Protein AF-A0A9P6XZH8-F1 (afdb_monomer_lite)

Organism: NCBI:txid936053

pLDDT: mean 92.56, std 5.45, range [66.94, 98.5]

Radius of gyration: 13.9 Å; chains: 1; bounding box: 36×26×36 Å

Foldseek 3Di:
DDVLLDPVLVVCVVVVVLVSNVVSVVVLVVVVVVVVVDVVVVVVVVVVCVVCVQLLSLLCPDPPLSVVVSVLVVQLVVCVVVVNPVSNVVSVVVNVVVSVVSCVVCVVPRD

Structure (mmCIF, N/CA/C/O backbone):
data_AF-A0A9P6XZH8-F1
#
_entry.id   AF-A0A9P6XZH8-F1
#
loop_
_atom_site.group_PDB
_atom_site.id
_atom_site.type_symbol
_atom_site.label_atom_id
_atom_site.label_alt_id
_atom_site.label_comp_id
_atom_site.label_asym_id
_atom_site.label_entity_id
_atom_site.label_seq_id
_atom_site.pdbx_PDB_ins_code
_atom_site.Cartn_x
_atom_site.Cartn_y
_atom_site.Cartn_z
_atom_site.occupancy
_atom_site.B_iso_or_equiv
_atom_site.auth_seq_id
_atom_site.auth_comp_id
_atom_site.auth_asym_id
_atom_site.auth_atom_id
_atom_site.pdbx_PDB_model_num
ATOM 1 N N . MET A 1 1 ? -8.639 9.338 0.402 1.00 79.81 1 MET A N 1
ATOM 2 C CA . MET A 1 1 ? -7.987 8.136 -0.175 1.00 79.81 1 MET A CA 1
ATOM 3 C C . MET A 1 1 ? -8.382 7.830 -1.621 1.00 79.81 1 MET A C 1
ATOM 5 O O . MET A 1 1 ? -7.485 7.540 -2.392 1.00 79.81 1 MET A O 1
ATOM 9 N N . GLN A 1 2 ? -9.658 7.900 -2.035 1.00 83.75 2 GLN A N 1
ATOM 10 C CA . GLN A 1 2 ? -10.054 7.566 -3.424 1.00 83.75 2 GLN A CA 1
ATOM 11 C C . GLN A 1 2 ? -9.331 8.387 -4.502 1.00 83.75 2 GLN A C 1
ATOM 13 O O . GLN A 1 2 ? -8.843 7.812 -5.466 1.00 83.75 2 GLN A O 1
ATOM 18 N N . ALA A 1 3 ? -9.171 9.700 -4.303 1.00 85.50 3 ALA A N 1
ATOM 19 C CA . ALA A 1 3 ? -8.414 10.546 -5.230 1.00 85.50 3 ALA A CA 1
ATOM 20 C C . ALA A 1 3 ? -6.933 10.129 -5.363 1.00 85.50 3 ALA A C 1
ATOM 22 O O . ALA A 1 3 ? -6.370 10.222 -6.449 1.00 85.50 3 ALA A O 1
ATOM 23 N N . LEU A 1 4 ? -6.326 9.620 -4.281 1.00 88.06 4 LEU A N 1
ATOM 24 C CA . LEU A 1 4 ? -4.926 9.179 -4.253 1.00 88.06 4 LEU A CA 1
ATOM 25 C C . LEU A 1 4 ? -4.705 7.957 -5.154 1.00 88.06 4 LEU A C 1
ATOM 27 O O . LEU A 1 4 ? -3.724 7.900 -5.881 1.00 88.06 4 LEU A O 1
ATOM 31 N N . LEU A 1 5 ? -5.640 7.002 -5.141 1.00 92.19 5 LEU A N 1
ATOM 32 C CA . LEU A 1 5 ? -5.589 5.794 -5.974 1.00 92.19 5 LEU A CA 1
ATOM 33 C C . LEU A 1 5 ? -6.394 5.935 -7.281 1.00 92.19 5 LEU A C 1
ATOM 35 O O . LEU A 1 5 ? -6.707 4.935 -7.931 1.00 92.19 5 LEU A O 1
ATOM 39 N N . GLY A 1 6 ? -6.746 7.166 -7.656 1.00 88.88 6 GLY A N 1
ATOM 40 C CA . GLY A 1 6 ? -7.528 7.495 -8.845 1.00 88.88 6 GLY A CA 1
ATOM 41 C C . GLY A 1 6 ? -6.685 7.566 -10.120 1.00 88.88 6 GLY A C 1
ATOM 42 O O . GLY A 1 6 ? -5.707 6.837 -10.287 1.00 88.88 6 GLY A O 1
ATOM 43 N N . GLU A 1 7 ? -7.072 8.454 -11.032 1.00 91.50 7 GLU A N 1
ATOM 44 C CA . GLU A 1 7 ? -6.382 8.688 -12.307 1.00 91.50 7 GLU A CA 1
ATOM 45 C C . GLU A 1 7 ? -4.896 9.080 -12.160 1.00 91.50 7 GLU A C 1
ATOM 47 O O . GLU A 1 7 ? -4.081 8.512 -12.891 1.00 91.50 7 GLU A O 1
ATOM 52 N N . PRO A 1 8 ? -4.474 9.933 -11.196 1.00 91.25 8 PRO A N 1
ATOM 53 C CA . PRO A 1 8 ? -3.059 10.287 -11.044 1.00 91.25 8 PRO A CA 1
ATOM 54 C C . PRO A 1 8 ? -2.145 9.079 -10.806 1.00 91.25 8 PRO A C 1
ATOM 56 O O . PRO A 1 8 ? -1.012 9.051 -11.286 1.00 91.25 8 PRO A O 1
ATOM 59 N N . PHE A 1 9 ? -2.646 8.048 -10.118 1.00 92.56 9 PHE A N 1
ATOM 60 C CA . PHE A 1 9 ? -1.876 6.838 -9.850 1.00 92.56 9 PHE A CA 1
ATOM 61 C C . PHE A 1 9 ? -1.611 6.032 -11.127 1.00 92.56 9 PHE A C 1
ATOM 63 O O . PHE A 1 9 ? -0.490 5.581 -11.355 1.00 92.56 9 PHE A O 1
ATOM 70 N N . GLU A 1 10 ? -2.604 5.911 -12.011 1.00 91.88 10 GLU A N 1
ATOM 71 C CA . GLU A 1 10 ? -2.391 5.332 -13.343 1.00 91.88 10 GLU A CA 1
ATOM 72 C C . GLU A 1 10 ? -1.467 6.185 -14.195 1.00 91.88 10 GLU A C 1
ATOM 74 O O . GLU A 1 10 ? -0.639 5.657 -14.937 1.00 91.88 10 GLU A O 1
ATOM 79 N N . GLN A 1 11 ? -1.611 7.503 -14.101 1.00 92.69 11 GLN A N 1
ATOM 80 C CA . GLN A 1 11 ? -0.876 8.408 -14.960 1.00 92.69 11 GLN A CA 1
ATOM 81 C C . GLN A 1 11 ? 0.606 8.465 -14.601 1.00 92.69 11 GLN A C 1
ATOM 83 O O . GLN A 1 11 ? 1.433 8.515 -15.508 1.00 92.69 11 GLN A O 1
ATOM 88 N N . SER A 1 12 ? 0.949 8.328 -13.3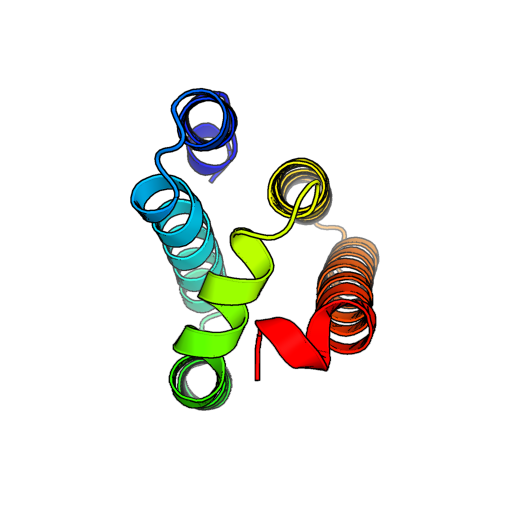14 1.00 92.38 12 SER A N 1
ATOM 89 C CA . SER A 1 12 ? 2.338 8.122 -12.879 1.00 92.38 12 SER A CA 1
ATOM 90 C C . SER A 1 12 ? 2.991 6.947 -13.615 1.00 92.38 12 SER A C 1
ATOM 92 O O . SER A 1 12 ? 4.086 7.081 -14.153 1.00 92.38 12 SER A O 1
ATOM 94 N N . LEU A 1 13 ? 2.273 5.830 -13.762 1.00 90.00 13 LEU A N 1
ATOM 95 C CA . LEU A 1 13 ? 2.780 4.655 -14.461 1.00 90.00 13 LEU A CA 1
ATOM 96 C C . LEU A 1 13 ? 2.890 4.879 -15.973 1.00 90.00 13 LEU A C 1
ATOM 98 O O . LEU A 1 13 ? 3.929 4.580 -16.556 1.00 90.00 13 LEU A O 1
ATOM 102 N N . LYS A 1 14 ? 1.854 5.442 -16.613 1.00 89.50 14 LYS A N 1
ATOM 103 C CA . LYS A 1 14 ? 1.867 5.716 -18.066 1.00 89.50 14 LYS A CA 1
ATOM 104 C C . LYS A 1 14 ? 2.979 6.685 -18.469 1.00 89.50 14 LYS A C 1
ATOM 106 O O . LYS A 1 14 ? 3.527 6.561 -19.559 1.00 89.50 14 LYS A O 1
ATOM 111 N N . ASN A 1 15 ? 3.322 7.618 -17.586 1.00 92.19 15 ASN A N 1
ATOM 112 C CA . ASN A 1 15 ? 4.379 8.598 -17.810 1.00 92.19 15 ASN A CA 1
ATOM 113 C C . ASN A 1 15 ? 5.783 8.057 -17.477 1.00 92.19 15 ASN A C 1
ATOM 115 O O . ASN A 1 15 ? 6.763 8.770 -17.679 1.00 92.19 15 ASN A O 1
ATOM 119 N N . GLY 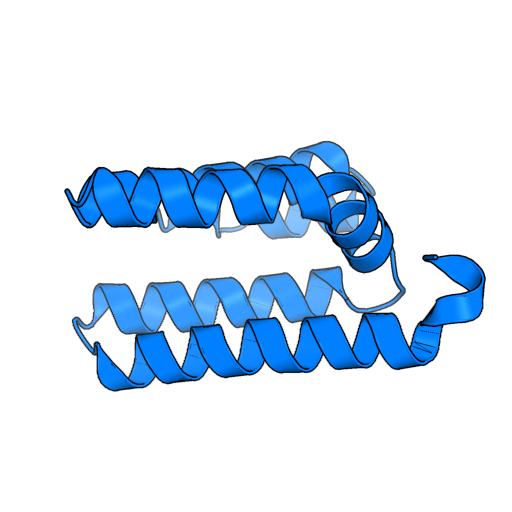A 1 16 ? 5.896 6.828 -16.956 1.00 88.06 16 GLY A N 1
ATOM 120 C CA . GLY A 1 16 ? 7.162 6.275 -16.470 1.00 88.06 16 GLY A CA 1
ATOM 121 C C . GLY A 1 16 ? 7.677 6.942 -15.189 1.00 88.06 16 GLY A C 1
ATOM 122 O O . GLY A 1 16 ? 8.845 6.781 -14.843 1.00 88.06 16 GLY A O 1
ATOM 123 N N . ASP A 1 17 ? 6.824 7.680 -14.476 1.00 91.75 17 ASP A N 1
ATOM 124 C CA . ASP A 1 17 ? 7.151 8.344 -13.216 1.00 91.75 17 ASP A CA 1
ATOM 125 C C . ASP A 1 17 ? 7.000 7.365 -12.046 1.00 91.75 17 ASP A C 1
ATOM 127 O O . ASP A 1 17 ? 5.998 7.306 -11.324 1.00 91.75 17 ASP A O 1
ATOM 131 N N . ILE A 1 18 ? 8.028 6.537 -11.890 1.00 85.12 18 ILE A N 1
ATOM 132 C CA . ILE A 1 18 ? 8.062 5.488 -10.873 1.00 85.12 18 ILE A CA 1
ATOM 133 C C . ILE A 1 18 ? 8.174 6.080 -9.468 1.00 85.12 18 ILE A C 1
ATOM 135 O O . ILE A 1 18 ? 7.657 5.496 -8.514 1.00 85.12 18 ILE A O 1
ATOM 139 N N . GLU A 1 19 ? 8.817 7.237 -9.318 1.00 88.81 19 GLU A N 1
ATOM 140 C CA . GLU A 1 19 ? 8.928 7.898 -8.020 1.00 88.81 19 GLU A CA 1
ATOM 141 C C . GLU A 1 19 ? 7.556 8.352 -7.527 1.00 88.81 19 GLU A C 1
ATOM 143 O O . GLU A 1 19 ? 7.180 8.008 -6.403 1.00 88.81 19 GLU A O 1
ATOM 148 N N . ALA A 1 20 ? 6.766 9.018 -8.375 1.00 92.38 20 ALA A N 1
ATOM 149 C CA . ALA A 1 20 ? 5.394 9.389 -8.039 1.00 92.38 20 ALA A CA 1
ATOM 150 C C . ALA A 1 20 ? 4.513 8.158 -7.774 1.00 92.38 20 ALA A C 1
ATOM 152 O O . ALA A 1 20 ? 3.693 8.158 -6.849 1.00 92.38 20 ALA A O 1
ATOM 153 N N . HIS A 1 21 ? 4.708 7.083 -8.541 1.00 91.94 21 HIS A N 1
ATOM 154 C CA . HIS A 1 21 ? 3.975 5.835 -8.355 1.00 91.94 21 HIS A CA 1
ATOM 155 C C . HIS A 1 21 ? 4.243 5.207 -6.978 1.00 91.94 21 HIS A C 1
ATOM 157 O O . HIS A 1 21 ? 3.313 4.882 -6.235 1.00 91.94 21 HIS A O 1
ATOM 163 N N . VAL A 1 22 ? 5.517 5.074 -6.599 1.00 90.44 22 VAL A N 1
ATOM 164 C CA . VAL A 1 22 ? 5.916 4.540 -5.290 1.00 90.44 22 VAL A CA 1
ATOM 165 C C . VAL A 1 22 ? 5.477 5.475 -4.162 1.00 90.44 22 VAL A C 1
ATOM 167 O O . VAL A 1 22 ? 4.943 5.000 -3.161 1.00 90.44 22 VAL A O 1
ATOM 170 N N . ALA A 1 23 ? 5.623 6.791 -4.331 1.00 92.50 23 ALA A N 1
ATOM 171 C CA . ALA A 1 23 ? 5.196 7.774 -3.337 1.00 92.50 23 ALA A CA 1
ATOM 172 C C . ALA A 1 23 ? 3.688 7.695 -3.060 1.00 92.50 23 ALA A C 1
ATOM 174 O O . ALA A 1 23 ? 3.265 7.778 -1.910 1.00 92.50 23 ALA A O 1
ATOM 175 N N . THR A 1 24 ? 2.871 7.461 -4.090 1.00 94.69 24 THR A N 1
ATOM 176 C CA . THR A 1 24 ? 1.421 7.260 -3.943 1.00 94.69 24 THR A CA 1
ATOM 177 C C . THR A 1 24 ? 1.107 6.052 -3.053 1.00 94.69 24 THR A C 1
ATOM 179 O O . THR A 1 24 ? 0.254 6.124 -2.165 1.00 94.69 24 THR A O 1
ATOM 182 N N . ILE A 1 25 ? 1.836 4.947 -3.240 1.00 93.69 25 ILE A N 1
ATOM 183 C CA . ILE A 1 25 ? 1.705 3.735 -2.420 1.00 93.69 25 ILE A CA 1
ATOM 184 C C . ILE A 1 25 ? 2.132 3.999 -0.969 1.00 93.69 25 ILE A C 1
ATOM 186 O O . ILE A 1 25 ? 1.447 3.570 -0.036 1.00 93.69 25 ILE A O 1
ATOM 190 N N . GLU A 1 26 ? 3.255 4.692 -0.768 1.00 93.44 26 GLU A N 1
ATOM 191 C CA . GLU A 1 26 ? 3.765 5.061 0.558 1.00 93.44 26 GLU A CA 1
ATOM 192 C C . GLU A 1 26 ? 2.760 5.964 1.301 1.00 93.44 26 GLU A C 1
ATOM 194 O O . GLU A 1 26 ? 2.406 5.678 2.447 1.00 93.44 26 GLU A O 1
ATOM 199 N N . GLN A 1 27 ? 2.210 6.981 0.628 1.00 95.38 27 GLN A N 1
ATOM 200 C CA . GLN A 1 27 ? 1.174 7.866 1.173 1.00 95.38 27 GLN A CA 1
ATOM 201 C C . GLN A 1 27 ? -0.091 7.099 1.568 1.00 95.38 27 GLN A C 1
ATOM 203 O O . GLN A 1 27 ? -0.629 7.317 2.654 1.00 95.38 27 GLN A O 1
ATOM 208 N N . PHE A 1 28 ? -0.546 6.162 0.729 1.00 95.69 28 PHE A N 1
ATOM 209 C CA . PHE A 1 28 ? -1.706 5.331 1.045 1.00 95.69 28 PHE A CA 1
ATOM 210 C C . PHE A 1 28 ? -1.460 4.499 2.309 1.00 95.69 28 PHE A C 1
ATOM 212 O O . PHE A 1 28 ? -2.259 4.543 3.243 1.00 95.69 28 PHE A O 1
ATOM 219 N N . ARG A 1 29 ? -0.328 3.783 2.378 1.00 94.25 29 ARG A N 1
ATOM 220 C CA . ARG A 1 29 ? 0.030 2.956 3.544 1.00 94.25 29 ARG A CA 1
ATOM 221 C C . ARG A 1 29 ? 0.160 3.794 4.819 1.00 94.25 29 ARG A C 1
ATOM 223 O O . ARG A 1 29 ? -0.252 3.332 5.879 1.00 94.25 29 ARG A O 1
ATOM 230 N N . ASN A 1 30 ? 0.702 5.008 4.730 1.00 94.69 30 ASN A N 1
ATOM 231 C CA . ASN A 1 30 ? 0.792 5.918 5.872 1.00 94.69 30 ASN A CA 1
ATOM 232 C C . ASN A 1 30 ? -0.589 6.332 6.379 1.00 94.69 30 ASN A C 1
ATOM 234 O O . ASN A 1 30 ? -0.847 6.204 7.572 1.00 94.69 30 ASN A O 1
ATOM 238 N N . HIS A 1 31 ? -1.505 6.695 5.484 1.00 95.50 31 HIS A N 1
ATOM 239 C CA . HIS A 1 31 ? -2.865 7.043 5.881 1.00 95.50 31 HIS A CA 1
ATOM 240 C C . HIS A 1 31 ? -3.610 5.864 6.527 1.00 95.50 31 HIS A C 1
ATOM 242 O O . HIS A 1 31 ? -4.332 6.041 7.503 1.00 95.50 31 HIS A O 1
ATOM 248 N N . VAL A 1 32 ? -3.395 4.635 6.041 1.00 95.06 32 VAL A N 1
ATOM 249 C CA . VAL A 1 32 ? -3.947 3.427 6.681 1.00 95.06 32 VAL A CA 1
ATOM 250 C C . VAL A 1 32 ? -3.408 3.255 8.107 1.00 95.06 32 VAL A C 1
ATOM 252 O O . VAL A 1 32 ? -4.186 2.974 9.016 1.00 95.06 32 VAL A O 1
ATOM 255 N N . LYS A 1 33 ? -2.099 3.449 8.330 1.00 95.38 33 LYS A N 1
ATOM 256 C CA . LYS A 1 33 ? -1.496 3.384 9.677 1.00 95.38 33 LYS A CA 1
ATOM 257 C C . LYS A 1 33 ? -2.067 4.455 10.613 1.00 95.38 33 LYS A C 1
ATOM 259 O O . LYS A 1 33 ? -2.383 4.145 11.758 1.00 95.38 33 LYS A O 1
ATOM 264 N N . GLU A 1 34 ? -2.228 5.684 10.122 1.00 95.31 34 GLU A N 1
ATOM 265 C CA . GLU A 1 34 ? -2.828 6.794 10.877 1.00 95.31 34 GLU A CA 1
ATOM 266 C C . GLU A 1 34 ? -4.255 6.457 11.322 1.00 95.31 34 GLU A C 1
ATOM 268 O O . GLU A 1 34 ? -4.579 6.586 12.501 1.00 95.31 34 GLU A O 1
ATOM 273 N N . LEU A 1 35 ? -5.085 5.951 10.402 1.00 94.62 35 LEU A N 1
ATOM 274 C CA . LEU A 1 35 ? -6.462 5.543 10.693 1.00 94.62 35 LEU A CA 1
ATOM 275 C C . LEU A 1 35 ? -6.539 4.370 11.679 1.00 94.62 35 LEU A C 1
ATOM 277 O O . LEU A 1 35 ? -7.463 4.312 12.487 1.00 94.62 35 LEU A O 1
ATOM 281 N N . ALA A 1 36 ? -5.579 3.444 11.633 1.00 94.56 36 ALA A N 1
ATOM 282 C CA . ALA A 1 36 ? -5.530 2.307 12.548 1.00 94.56 36 ALA A CA 1
ATOM 283 C C . ALA A 1 36 ? -5.211 2.711 14.000 1.00 94.56 36 ALA A C 1
ATOM 285 O O . ALA A 1 36 ? -5.494 1.941 14.918 1.00 94.56 36 ALA A O 1
ATOM 286 N N . GLY A 1 37 ? -4.600 3.883 14.223 1.00 96.81 37 GLY A N 1
ATOM 287 C CA . GLY A 1 37 ? -4.372 4.439 15.561 1.00 96.81 37 GLY A CA 1
ATOM 288 C C . GLY A 1 37 ? -3.513 3.568 16.488 1.00 96.81 37 GLY A C 1
ATOM 289 O O . GLY A 1 37 ? -3.568 3.733 17.705 1.00 96.81 37 GLY A O 1
ATOM 290 N N . ASN A 1 38 ? -2.730 2.629 15.942 1.00 97.88 38 ASN A N 1
ATOM 291 C CA . ASN A 1 38 ? -1.903 1.704 16.717 1.00 97.88 38 ASN A CA 1
A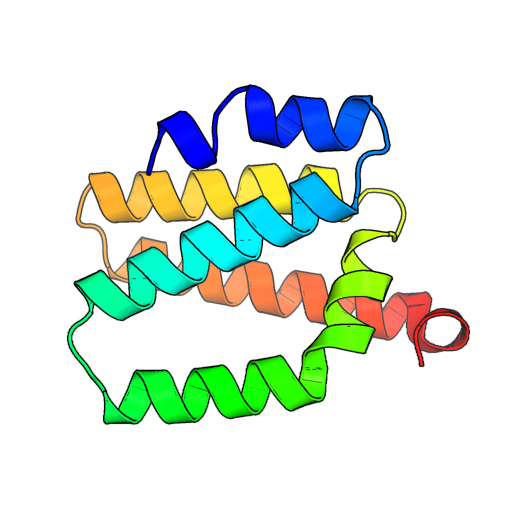TOM 292 C C . ASN A 1 38 ? -0.406 2.018 16.528 1.00 97.88 38 ASN A C 1
ATOM 294 O O . ASN A 1 38 ? 0.191 1.582 15.535 1.00 97.88 38 ASN A O 1
ATOM 298 N N . PRO A 1 39 ? 0.225 2.755 17.462 1.00 95.00 39 PRO A N 1
ATOM 299 C CA . PRO A 1 39 ? 1.613 3.188 17.314 1.00 95.00 39 PRO A CA 1
ATOM 300 C C . PRO A 1 39 ? 2.611 2.025 17.368 1.00 95.00 39 PRO A C 1
ATOM 302 O O . PRO A 1 39 ? 3.616 2.057 16.665 1.00 95.00 39 PRO A O 1
ATOM 305 N N . VAL A 1 40 ? 2.320 0.971 18.141 1.00 97.44 40 VAL A N 1
ATOM 306 C CA . VAL A 1 40 ? 3.201 -0.203 18.262 1.00 97.44 40 VAL A CA 1
ATOM 307 C C . VAL A 1 40 ? 3.260 -0.965 16.940 1.00 97.44 40 VAL A C 1
ATOM 309 O O . VAL A 1 40 ? 4.345 -1.246 16.435 1.00 97.44 40 VAL A O 1
ATOM 312 N N . LEU A 1 41 ? 2.101 -1.264 16.346 1.00 96.06 41 LEU A N 1
ATOM 313 C CA . LEU A 1 41 ? 2.052 -1.924 15.039 1.00 96.06 41 LEU A CA 1
ATOM 314 C C . LEU A 1 41 ? 2.631 -1.036 13.933 1.00 96.06 41 LEU A C 1
ATOM 316 O O . LEU A 1 41 ? 3.311 -1.542 13.043 1.00 96.06 41 LEU A O 1
ATOM 320 N N . SER A 1 42 ? 2.399 0.276 13.999 1.00 96.25 42 SER A N 1
ATOM 321 C CA . SER A 1 42 ? 2.934 1.220 13.014 1.00 96.25 42 SER A CA 1
ATOM 322 C C . SER A 1 42 ? 4.464 1.237 13.005 1.00 96.25 42 SER A C 1
ATOM 324 O O . SER A 1 42 ? 5.043 1.121 11.926 1.00 96.25 42 SER A O 1
ATOM 326 N N . ASP A 1 43 ? 5.105 1.287 14.179 1.00 96.12 43 ASP A N 1
ATOM 327 C CA . ASP A 1 43 ? 6.568 1.207 14.318 1.00 96.12 43 ASP A CA 1
ATOM 328 C C . ASP A 1 43 ? 7.116 -0.128 13.787 1.00 96.12 43 ASP A C 1
ATOM 330 O O . ASP A 1 43 ? 8.078 -0.161 13.018 1.00 96.12 43 ASP A O 1
ATOM 334 N N . MET A 1 44 ? 6.467 -1.251 14.115 1.00 96.88 44 MET A N 1
ATOM 335 C CA . MET A 1 44 ? 6.876 -2.564 13.599 1.00 96.88 44 MET A CA 1
ATOM 336 C C . MET A 1 44 ? 6.819 -2.632 12.066 1.00 96.88 44 MET A C 1
ATOM 338 O O . MET A 1 44 ? 7.754 -3.124 11.431 1.00 96.88 44 MET A O 1
ATOM 342 N N . ILE A 1 45 ? 5.734 -2.132 11.468 1.00 95.00 45 ILE A N 1
ATOM 343 C CA . ILE A 1 45 ? 5.546 -2.099 10.013 1.00 95.00 45 ILE A CA 1
ATOM 344 C C . ILE A 1 45 ? 6.586 -1.187 9.349 1.00 95.00 45 ILE A C 1
ATOM 346 O O . ILE A 1 45 ? 7.148 -1.547 8.315 1.00 95.00 45 ILE A O 1
ATOM 350 N N . GLU A 1 46 ? 6.870 -0.029 9.940 1.00 94.25 46 GLU A N 1
ATOM 351 C CA . GLU A 1 46 ? 7.842 0.932 9.416 1.00 94.25 46 GLU A CA 1
ATOM 352 C C . GLU A 1 46 ? 9.259 0.354 9.371 1.00 94.25 46 GLU A C 1
ATOM 354 O O . GLU A 1 46 ? 9.901 0.400 8.324 1.00 94.25 46 GLU A O 1
ATOM 359 N N . ARG A 1 47 ? 9.692 -0.345 10.427 1.00 95.75 47 ARG A N 1
ATOM 360 C CA . ARG A 1 47 ? 10.986 -1.051 10.441 1.00 95.75 47 ARG A CA 1
ATOM 361 C C . ARG A 1 47 ? 11.105 -2.101 9.333 1.00 95.75 47 ARG A C 1
ATOM 363 O O . ARG A 1 47 ? 12.188 -2.304 8.778 1.00 95.75 47 ARG A O 1
ATOM 370 N N . ILE A 1 48 ? 10.008 -2.789 9.005 1.00 93.81 48 ILE A N 1
ATOM 371 C CA . ILE A 1 48 ? 9.977 -3.745 7.888 1.00 93.81 48 ILE A CA 1
ATOM 372 C C . ILE A 1 48 ? 10.114 -3.000 6.559 1.00 93.81 48 ILE A C 1
ATOM 374 O O . ILE A 1 48 ? 10.907 -3.420 5.709 1.00 93.81 48 ILE A O 1
ATOM 378 N N . TYR A 1 49 ? 9.381 -1.900 6.370 1.00 91.88 49 TYR A N 1
ATOM 379 C CA . TYR A 1 49 ? 9.482 -1.088 5.158 1.00 91.88 49 TYR A CA 1
ATOM 380 C C . TYR A 1 49 ? 10.876 -0.506 4.969 1.00 91.88 49 TYR A C 1
ATOM 382 O O . TYR A 1 49 ? 11.420 -0.651 3.879 1.00 91.88 49 TYR A O 1
ATOM 390 N N . ASP A 1 50 ? 11.513 0.026 6.007 1.00 92.94 50 ASP A N 1
ATOM 391 C CA . ASP A 1 50 ? 12.876 0.554 5.912 1.00 92.94 50 ASP A CA 1
ATOM 392 C C . ASP A 1 50 ? 13.871 -0.499 5.426 1.00 92.94 50 ASP A C 1
ATOM 394 O O . ASP A 1 50 ? 14.671 -0.247 4.518 1.00 92.94 50 ASP A O 1
ATOM 398 N N . ARG A 1 51 ? 13.773 -1.721 5.961 1.00 93.56 51 ARG A N 1
ATOM 399 C CA . ARG A 1 51 ? 14.649 -2.830 5.568 1.00 93.56 51 ARG A CA 1
ATOM 400 C C . ARG A 1 51 ? 14.362 -3.356 4.160 1.00 93.56 51 ARG A C 1
ATOM 402 O O . ARG A 1 51 ? 15.252 -3.922 3.529 1.00 93.56 51 ARG A O 1
ATOM 409 N N . THR A 1 52 ? 13.136 -3.194 3.666 1.00 90.62 52 THR A N 1
ATOM 410 C CA . THR A 1 52 ? 12.688 -3.747 2.375 1.00 90.62 52 THR A CA 1
ATOM 411 C C . THR A 1 52 ? 12.521 -2.700 1.272 1.00 90.62 52 THR A C 1
ATOM 413 O O . THR A 1 52 ? 12.281 -3.069 0.123 1.00 90.62 52 THR A O 1
ATOM 416 N N . ARG A 1 53 ? 12.719 -1.408 1.570 1.00 88.94 53 ARG A N 1
ATOM 417 C CA . ARG A 1 53 ? 12.444 -0.269 0.678 1.00 88.94 53 ARG A CA 1
ATOM 418 C C . ARG A 1 53 ? 13.101 -0.391 -0.692 1.00 88.94 53 ARG A C 1
ATOM 420 O O . ARG A 1 53 ? 12.444 -0.193 -1.711 1.00 88.94 53 ARG A O 1
ATOM 427 N N . VAL A 1 54 ? 14.391 -0.734 -0.730 1.00 88.88 54 VAL A N 1
ATOM 428 C CA . VAL A 1 54 ? 15.141 -0.868 -1.992 1.00 88.88 54 VAL A CA 1
ATOM 429 C C . VAL A 1 54 ? 14.566 -2.001 -2.840 1.00 88.88 54 VAL A C 1
ATOM 431 O O . VAL A 1 54 ? 14.295 -1.805 -4.025 1.00 88.88 54 VAL A O 1
ATOM 434 N N . SER A 1 55 ? 14.316 -3.162 -2.233 1.00 88.81 55 SER A N 1
ATOM 435 C CA . SER A 1 55 ? 13.730 -4.312 -2.923 1.00 88.81 55 SER A CA 1
ATOM 436 C C . SER A 1 55 ? 12.313 -4.013 -3.409 1.00 88.81 55 SER A C 1
ATOM 438 O O . SER A 1 55 ? 11.998 -4.305 -4.557 1.00 88.81 55 SER A O 1
ATOM 440 N N . MET A 1 56 ? 11.472 -3.366 -2.594 1.00 87.44 56 MET A N 1
ATOM 441 C CA . MET A 1 56 ? 10.113 -2.976 -2.989 1.00 87.44 56 MET A CA 1
ATOM 442 C C . MET A 1 56 ? 10.110 -2.017 -4.187 1.00 87.44 56 MET A C 1
ATOM 444 O O . MET A 1 56 ? 9.332 -2.219 -5.118 1.00 87.44 56 MET A O 1
ATOM 448 N N . ARG A 1 57 ? 11.013 -1.024 -4.213 1.00 88.19 57 ARG A N 1
ATOM 449 C CA . ARG A 1 57 ? 11.167 -0.108 -5.359 1.00 88.19 57 ARG A CA 1
ATOM 450 C C . ARG A 1 57 ? 11.597 -0.839 -6.629 1.00 88.19 57 ARG A C 1
ATOM 452 O O . ARG A 1 57 ? 11.008 -0.629 -7.682 1.00 88.19 57 ARG A O 1
ATOM 459 N N . ARG A 1 58 ? 12.580 -1.739 -6.532 1.00 88.81 58 ARG A N 1
ATOM 460 C CA . ARG A 1 58 ? 13.031 -2.561 -7.670 1.00 88.81 58 ARG A CA 1
ATOM 461 C C . ARG A 1 58 ? 11.934 -3.489 -8.186 1.00 88.81 58 ARG A C 1
ATOM 463 O O . ARG A 1 58 ? 11.808 -3.662 -9.389 1.00 88.81 58 ARG A O 1
ATOM 470 N N . VAL A 1 59 ? 11.121 -4.052 -7.293 1.00 89.88 59 VAL A N 1
ATOM 471 C CA . VAL A 1 59 ? 9.974 -4.888 -7.674 1.00 89.88 59 VAL A CA 1
ATOM 472 C C . VAL A 1 59 ? 8.927 -4.078 -8.425 1.00 89.88 59 VAL A C 1
ATOM 474 O O . VAL A 1 59 ? 8.414 -4.563 -9.426 1.00 89.88 59 VAL A O 1
ATOM 477 N N . ALA A 1 60 ? 8.634 -2.850 -7.989 1.00 86.44 60 ALA A N 1
ATOM 478 C CA . ALA A 1 60 ? 7.684 -1.975 -8.677 1.00 86.44 60 ALA A CA 1
ATOM 479 C C . ALA A 1 60 ? 8.099 -1.673 -10.132 1.00 86.44 60 ALA A C 1
ATOM 481 O O . ALA A 1 60 ? 7.238 -1.528 -10.988 1.00 86.44 60 ALA A O 1
ATOM 482 N N . LEU A 1 61 ? 9.404 -1.664 -10.429 1.00 84.88 61 LEU A N 1
ATOM 483 C CA . LEU A 1 61 ? 9.946 -1.470 -11.781 1.00 84.88 61 LEU A CA 1
ATOM 484 C C . LEU A 1 61 ? 9.790 -2.681 -12.712 1.00 84.88 61 LEU A C 1
ATOM 486 O O . LEU A 1 61 ? 10.094 -2.583 -13.901 1.00 84.88 61 LEU A O 1
ATOM 490 N N . LEU A 1 62 ? 9.381 -3.841 -12.195 1.00 89.38 62 LEU A N 1
ATOM 491 C CA . LEU A 1 62 ? 9.302 -5.051 -13.005 1.00 89.38 62 LEU A CA 1
ATOM 492 C C . LEU A 1 62 ? 8.121 -4.982 -13.983 1.00 89.38 62 LEU A C 1
ATOM 494 O O . LEU A 1 62 ? 7.037 -4.532 -13.598 1.00 89.38 62 LEU A O 1
ATOM 498 N N . PRO A 1 63 ? 8.283 -5.490 -15.221 1.00 88.25 63 PRO A N 1
ATOM 499 C CA . PRO A 1 63 ? 7.226 -5.451 -16.225 1.00 88.25 63 PRO A CA 1
ATOM 500 C C . PRO A 1 63 ? 5.907 -6.039 -15.707 1.00 88.25 63 PRO A C 1
ATOM 502 O O . PRO A 1 63 ? 5.878 -7.179 -15.237 1.00 88.25 63 PRO A O 1
ATOM 505 N N . GLY A 1 64 ? 4.820 -5.268 -15.794 1.00 91.06 64 GLY A N 1
ATOM 506 C CA . GLY A 1 64 ? 3.479 -5.679 -15.367 1.00 91.06 64 GLY A CA 1
ATOM 507 C C . GLY A 1 64 ? 3.200 -5.565 -13.862 1.00 91.06 64 GLY A C 1
ATOM 508 O O . GLY A 1 64 ? 2.050 -5.747 -13.442 1.00 91.06 64 GLY A O 1
ATOM 509 N N . ARG A 1 65 ? 4.210 -5.285 -13.019 1.00 93.12 65 ARG A N 1
ATOM 510 C CA . ARG A 1 65 ? 4.026 -5.274 -11.560 1.00 93.12 65 ARG A CA 1
ATOM 511 C C . ARG A 1 65 ? 3.202 -4.082 -11.097 1.00 93.12 65 ARG A C 1
ATOM 513 O O . ARG A 1 65 ? 2.315 -4.267 -10.257 1.00 93.12 65 ARG A O 1
ATOM 520 N N . SER A 1 66 ? 3.505 -2.891 -11.604 1.00 92.12 66 SER A N 1
ATOM 521 C CA . SER A 1 66 ? 2.823 -1.653 -11.224 1.00 92.12 66 SER A CA 1
ATOM 522 C C . SER A 1 66 ? 1.370 -1.631 -11.692 1.00 92.12 66 SER A C 1
ATOM 524 O O . SER A 1 66 ? 0.492 -1.261 -10.916 1.00 92.12 66 SER A O 1
ATOM 526 N N . GLU A 1 67 ? 1.073 -2.121 -12.897 1.00 93.38 67 GLU A N 1
ATOM 527 C CA . GLU A 1 67 ? -0.297 -2.247 -13.409 1.00 93.38 67 GLU A CA 1
ATOM 528 C C . GLU A 1 67 ? -1.134 -3.177 -12.523 1.00 93.38 67 GLU A C 1
ATOM 530 O O . GLU A 1 67 ? -2.283 -2.876 -12.188 1.00 93.38 67 GLU A O 1
ATOM 535 N N . MET A 1 68 ? -0.554 -4.310 -12.116 1.00 95.25 68 MET A N 1
ATOM 536 C CA . MET A 1 68 ? -1.182 -5.229 -11.167 1.00 95.25 68 MET A CA 1
ATOM 537 C C . MET A 1 68 ? -1.349 -4.576 -9.789 1.00 95.25 68 MET A C 1
ATOM 539 O O . MET A 1 68 ? -2.410 -4.695 -9.180 1.00 95.25 68 MET A O 1
ATOM 543 N N . GLY A 1 69 ? -0.333 -3.847 -9.320 1.00 94.56 69 GLY A N 1
ATOM 544 C CA . GLY A 1 69 ? -0.360 -3.121 -8.052 1.00 94.56 69 GLY A CA 1
ATOM 545 C C . GLY A 1 69 ? -1.512 -2.122 -7.976 1.00 94.56 69 GLY A C 1
ATOM 546 O O . GLY A 1 69 ? -2.239 -2.123 -6.987 1.00 94.56 69 GLY A O 1
ATOM 547 N N . ILE A 1 70 ? -1.751 -1.341 -9.035 1.00 95.25 70 ILE A N 1
ATOM 548 C CA . ILE A 1 70 ? -2.874 -0.387 -9.102 1.00 95.25 70 ILE A CA 1
ATOM 549 C C . ILE A 1 70 ? -4.207 -1.088 -8.843 1.00 95.25 70 ILE A C 1
ATOM 551 O O . ILE A 1 70 ? -5.000 -0.631 -8.018 1.00 95.25 70 ILE A O 1
ATOM 555 N N . LYS A 1 71 ? -4.443 -2.220 -9.513 1.00 96.25 71 LYS A N 1
ATOM 556 C CA . LYS A 1 71 ? -5.678 -2.999 -9.346 1.00 96.25 71 LYS A CA 1
ATOM 557 C C . LYS A 1 71 ? -5.823 -3.516 -7.914 1.00 96.25 71 LYS A C 1
ATOM 559 O O . LYS A 1 71 ? -6.896 -3.394 -7.332 1.00 96.25 71 LYS A O 1
ATOM 564 N N . GLN A 1 72 ? -4.740 -4.028 -7.333 1.00 97.12 72 GLN A N 1
ATOM 565 C CA . GLN A 1 72 ? -4.728 -4.562 -5.967 1.00 97.12 72 GLN A CA 1
ATOM 566 C C . GLN A 1 72 ? -4.987 -3.476 -4.912 1.00 97.12 72 GLN A C 1
ATOM 568 O O . GLN A 1 72 ? -5.788 -3.684 -4.004 1.00 97.12 72 GLN A O 1
ATOM 573 N N . TYR A 1 73 ? -4.365 -2.301 -5.043 1.00 97.25 73 TYR A N 1
ATOM 574 C CA . TYR A 1 73 ? -4.588 -1.184 -4.120 1.00 97.25 73 TYR A CA 1
ATOM 575 C C . TYR A 1 73 ? -6.015 -0.640 -4.192 1.00 97.25 73 TYR A C 1
ATOM 577 O O . TYR A 1 73 ? -6.585 -0.287 -3.161 1.00 97.25 73 TYR A O 1
ATOM 585 N N . ARG A 1 74 ? -6.615 -0.603 -5.386 1.00 96.69 74 ARG A N 1
ATOM 586 C CA . ARG A 1 74 ? -8.019 -0.204 -5.549 1.00 96.69 74 ARG A CA 1
ATOM 587 C C . ARG A 1 74 ? -8.980 -1.218 -4.945 1.00 96.69 74 ARG A C 1
ATOM 589 O O . ARG A 1 74 ? -9.855 -0.810 -4.196 1.00 96.69 74 ARG A O 1
ATOM 596 N N . ALA A 1 75 ? -8.762 -2.513 -5.177 1.00 97.69 75 ALA A N 1
ATOM 597 C CA . ALA A 1 75 ? -9.569 -3.565 -4.559 1.00 97.69 75 ALA A CA 1
ATOM 598 C C . ALA A 1 75 ? -9.526 -3.491 -3.021 1.00 97.69 75 ALA A C 1
ATOM 600 O O . ALA A 1 75 ? -10.569 -3.550 -2.370 1.00 97.69 75 ALA A O 1
ATOM 601 N N . LEU A 1 76 ? -8.335 -3.269 -2.452 1.00 97.88 76 LEU A N 1
ATOM 602 C CA . LEU A 1 76 ? -8.166 -3.035 -1.018 1.00 97.88 76 LEU A CA 1
ATOM 603 C C . LEU A 1 76 ? -8.953 -1.804 -0.545 1.00 97.88 76 LEU A C 1
ATOM 605 O O . LEU A 1 76 ? -9.694 -1.891 0.432 1.00 97.88 76 LEU A O 1
ATOM 609 N N . LEU A 1 77 ? -8.821 -0.664 -1.228 1.00 96.75 77 LEU A N 1
ATOM 610 C CA . LEU A 1 77 ? -9.557 0.545 -0.857 1.00 96.75 77 LEU A CA 1
ATOM 611 C C . LEU A 1 77 ? -11.075 0.342 -0.955 1.00 96.75 77 LEU A C 1
ATOM 613 O O . LEU A 1 77 ? -11.800 0.797 -0.074 1.00 96.75 77 LEU A O 1
ATOM 617 N N . ASP A 1 78 ? -11.560 -0.351 -1.981 1.00 97.31 78 ASP A N 1
ATOM 618 C CA . ASP A 1 78 ? -12.983 -0.639 -2.143 1.00 97.31 78 ASP A CA 1
ATOM 619 C C . ASP A 1 78 ? -13.510 -1.512 -0.997 1.00 97.31 78 ASP A C 1
ATOM 621 O O . ASP A 1 78 ? -14.595 -1.250 -0.477 1.00 97.31 78 ASP A O 1
ATOM 625 N N . ALA A 1 79 ? -12.742 -2.517 -0.559 1.00 98.12 79 ALA A N 1
ATOM 626 C CA . ALA A 1 79 ? -13.074 -3.323 0.616 1.00 98.12 79 ALA A CA 1
ATOM 627 C C . ALA A 1 79 ? -13.131 -2.470 1.894 1.00 98.12 79 ALA A C 1
ATOM 629 O O . ALA A 1 79 ? -14.111 -2.528 2.638 1.00 98.12 79 ALA A O 1
ATOM 630 N N . MET A 1 80 ? -12.136 -1.598 2.094 1.00 96.50 80 MET A N 1
ATOM 631 C CA . MET A 1 80 ? -12.101 -0.667 3.225 1.00 96.50 80 MET A CA 1
ATOM 63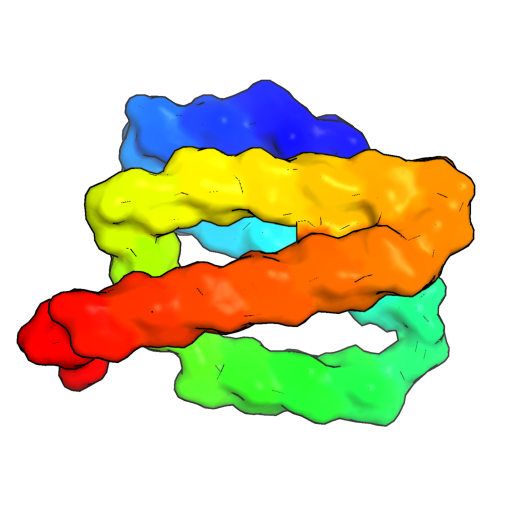2 C C . MET A 1 80 ? -13.296 0.296 3.231 1.00 96.50 80 MET A C 1
ATOM 634 O O . MET A 1 80 ? -13.889 0.522 4.282 1.00 96.50 80 MET A O 1
ATOM 638 N N . VAL A 1 81 ? -13.675 0.854 2.075 1.00 96.31 81 V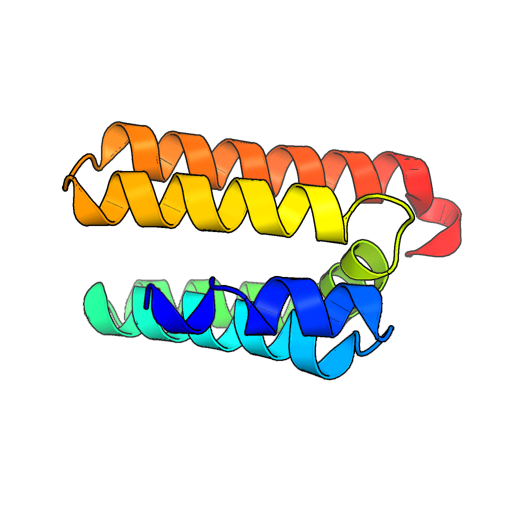AL A N 1
ATOM 639 C CA . VAL A 1 81 ? -14.820 1.775 1.948 1.00 96.31 81 VAL A CA 1
ATOM 640 C C . VAL A 1 81 ? -16.140 1.079 2.283 1.00 96.31 81 VAL A C 1
ATOM 642 O O . VAL A 1 81 ? -17.022 1.701 2.870 1.00 96.31 81 VAL A O 1
ATOM 645 N N . ARG A 1 82 ? -16.274 -0.212 1.958 1.00 97.50 82 ARG A N 1
ATOM 646 C CA . ARG A 1 82 ? -17.437 -1.024 2.351 1.00 97.50 82 ARG A CA 1
ATOM 647 C C . ARG A 1 82 ? -17.422 -1.448 3.825 1.00 97.50 82 ARG A C 1
ATOM 649 O O . ARG A 1 82 ? -18.419 -1.991 4.288 1.00 97.50 82 ARG A O 1
ATOM 656 N N . GLY A 1 83 ? -16.326 -1.217 4.550 1.00 97.12 83 GLY A N 1
ATOM 657 C CA . GLY A 1 83 ? -16.148 -1.692 5.925 1.00 97.12 83 GLY A CA 1
ATOM 658 C C . GLY A 1 83 ? -15.936 -3.207 6.033 1.00 97.12 83 GLY A C 1
ATOM 659 O O . GLY A 1 83 ? -16.160 -3.777 7.096 1.00 97.12 83 GLY A O 1
ATOM 660 N N . ASP A 1 84 ? -15.523 -3.861 4.945 1.00 98.31 84 ASP A N 1
ATOM 661 C CA . ASP A 1 84 ? -15.322 -5.310 4.877 1.00 98.31 84 ASP A CA 1
ATOM 662 C C . ASP A 1 84 ? -13.876 -5.662 5.259 1.00 98.31 84 ASP A C 1
ATOM 664 O O . ASP A 1 84 ? -12.960 -5.642 4.430 1.00 98.31 84 ASP A O 1
ATOM 668 N N . ALA A 1 85 ? -13.662 -5.911 6.552 1.00 97.12 85 ALA A N 1
ATOM 669 C CA . ALA A 1 85 ? -12.335 -6.164 7.105 1.00 97.12 85 ALA A CA 1
ATOM 670 C C . ALA A 1 85 ? -11.718 -7.481 6.603 1.00 97.12 85 ALA A C 1
ATOM 672 O O . ALA A 1 85 ? -10.514 -7.523 6.344 1.00 97.12 85 ALA A O 1
ATOM 673 N N . ASP A 1 86 ? -12.528 -8.528 6.428 1.00 98.38 86 ASP A N 1
ATOM 674 C CA . ASP A 1 86 ? -12.056 -9.838 5.969 1.00 98.38 86 ASP A CA 1
ATOM 675 C C . ASP A 1 86 ? -11.595 -9.770 4.508 1.00 98.38 86 ASP A C 1
ATOM 677 O O . ASP A 1 86 ? -10.530 -10.286 4.154 1.00 98.38 86 ASP A O 1
ATOM 681 N N . GLU A 1 87 ? -12.351 -9.071 3.658 1.00 98.50 87 GLU A N 1
ATOM 682 C CA . GLU A 1 87 ? -11.942 -8.840 2.276 1.00 98.50 87 GLU A CA 1
ATOM 683 C C . GLU A 1 87 ? -10.697 -7.950 2.195 1.00 98.50 87 GLU A C 1
ATOM 685 O O . GLU A 1 87 ? -9.784 -8.242 1.420 1.00 98.50 87 GLU A O 1
ATOM 690 N N . ALA A 1 88 ? -10.605 -6.900 3.018 1.00 98.19 88 ALA A N 1
ATOM 691 C CA . ALA A 1 88 ? -9.420 -6.046 3.060 1.00 98.19 88 ALA A CA 1
ATOM 692 C C . ALA A 1 88 ? -8.157 -6.843 3.446 1.00 98.19 88 ALA A C 1
ATOM 694 O O . ALA A 1 88 ? -7.120 -6.727 2.784 1.00 98.19 88 ALA A O 1
ATOM 695 N N . GLU A 1 89 ? -8.248 -7.706 4.461 1.00 97.81 89 GLU A N 1
ATOM 696 C CA . GLU A 1 89 ? -7.168 -8.615 4.865 1.00 97.81 89 GLU A CA 1
ATOM 697 C C . GLU A 1 89 ? -6.783 -9.569 3.721 1.00 97.81 89 GLU A C 1
ATOM 699 O O . GLU A 1 89 ? -5.594 -9.756 3.429 1.00 97.81 89 GLU A O 1
ATOM 704 N N . ARG A 1 90 ? -7.770 -10.130 3.007 1.00 98.50 90 ARG A N 1
ATOM 705 C CA . ARG A 1 90 ? -7.529 -10.983 1.833 1.00 98.50 90 ARG A CA 1
ATOM 706 C C . ARG A 1 90 ? -6.785 -10.230 0.729 1.00 98.50 90 ARG A C 1
ATOM 708 O O . ARG A 1 90 ? -5.789 -10.748 0.217 1.00 98.50 90 ARG A O 1
ATOM 715 N N . CYS A 1 91 ? -7.200 -9.004 0.407 1.00 98.44 91 CYS A N 1
ATOM 716 C CA . CYS A 1 91 ? -6.532 -8.161 -0.586 1.00 98.44 91 CYS A CA 1
ATOM 717 C C . CYS A 1 91 ? -5.069 -7.874 -0.209 1.00 98.44 91 CYS A C 1
ATOM 719 O O . CYS A 1 91 ? -4.185 -7.961 -1.064 1.00 98.44 91 CYS A O 1
ATOM 721 N N . VAL A 1 92 ? -4.780 -7.566 1.063 1.00 97.06 92 VAL A N 1
ATOM 722 C CA . VAL A 1 92 ? -3.401 -7.330 1.532 1.00 97.06 92 VAL A CA 1
ATOM 723 C C . VAL A 1 92 ? -2.547 -8.593 1.404 1.00 97.06 92 VAL A C 1
ATOM 725 O O . VAL A 1 92 ? -1.395 -8.518 0.961 1.00 97.06 92 VAL A O 1
ATOM 728 N N . ARG A 1 93 ? -3.095 -9.764 1.754 1.00 97.62 93 ARG A N 1
ATOM 729 C CA . ARG A 1 93 ? -2.392 -11.048 1.608 1.00 97.62 93 ARG A CA 1
ATOM 730 C C . ARG A 1 93 ? -2.052 -11.344 0.154 1.00 97.62 93 ARG A C 1
ATOM 732 O O . ARG A 1 93 ? -0.909 -11.699 -0.127 1.00 97.62 93 ARG A O 1
ATOM 739 N N . GLU A 1 94 ? -2.992 -11.144 -0.762 1.00 97.94 94 GLU A N 1
ATOM 740 C CA . GLU A 1 94 ? -2.775 -11.335 -2.200 1.00 97.94 94 GLU A CA 1
ATOM 741 C C . GLU A 1 94 ? -1.738 -10.349 -2.766 1.00 97.94 94 GLU A C 1
ATOM 743 O O . GLU A 1 94 ? -0.830 -10.734 -3.513 1.00 97.94 94 GLU A O 1
ATOM 748 N N . LEU A 1 95 ? -1.804 -9.080 -2.356 1.00 95.75 95 LEU A N 1
ATOM 749 C CA . LEU A 1 95 ? -0.840 -8.052 -2.751 1.00 95.75 95 LEU A CA 1
ATOM 750 C C . LEU A 1 95 ? 0.587 -8.428 -2.325 1.00 95.75 95 LEU A C 1
ATOM 752 O O . LEU A 1 95 ? 1.522 -8.327 -3.124 1.00 95.75 95 LEU A O 1
ATOM 756 N N . ASN A 1 96 ? 0.762 -8.897 -1.088 1.00 94.25 96 ASN A N 1
ATOM 757 C CA . ASN A 1 96 ? 2.066 -9.318 -0.574 1.00 94.25 96 ASN A CA 1
ATOM 758 C C . ASN A 1 96 ? 2.548 -10.637 -1.204 1.00 94.25 96 ASN A C 1
ATOM 760 O O . ASN A 1 96 ? 3.728 -10.754 -1.538 1.00 94.25 96 ASN A O 1
ATOM 764 N N . ALA A 1 97 ? 1.654 -11.612 -1.403 1.00 96.12 97 ALA A N 1
ATOM 765 C CA . ALA A 1 97 ? 1.981 -12.889 -2.037 1.00 96.12 97 ALA A CA 1
ATOM 766 C C . ALA A 1 97 ? 2.457 -12.690 -3.483 1.00 96.12 97 ALA A C 1
ATOM 768 O O . ALA A 1 97 ? 3.546 -13.140 -3.834 1.00 96.12 97 ALA A O 1
ATOM 769 N N . SER A 1 98 ? 1.713 -11.921 -4.277 1.00 95.44 98 SER A N 1
ATOM 770 C CA . SER A 1 98 ? 2.107 -11.587 -5.650 1.00 95.44 98 SER A CA 1
ATOM 771 C C . SER A 1 98 ? 3.407 -10.776 -5.702 1.00 95.44 98 SER A C 1
ATOM 773 O O . SER A 1 98 ? 4.267 -11.047 -6.534 1.00 95.44 98 SER A O 1
ATOM 775 N N . ALA A 1 99 ? 3.632 -9.820 -4.787 1.00 92.69 99 ALA A N 1
ATOM 776 C CA . ALA A 1 99 ? 4.912 -9.106 -4.716 1.00 92.69 99 ALA A CA 1
ATOM 777 C C . ALA A 1 99 ? 6.093 -10.066 -4.496 1.00 92.69 99 ALA A C 1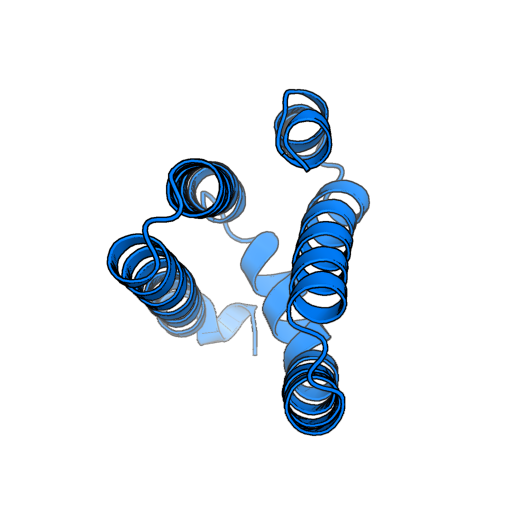
ATOM 779 O O . ALA A 1 99 ? 7.133 -9.928 -5.142 1.00 92.69 99 ALA A O 1
ATOM 780 N N . ARG A 1 100 ? 5.918 -11.056 -3.615 1.00 92.69 100 ARG A N 1
ATOM 781 C CA . ARG A 1 100 ? 6.917 -12.096 -3.358 1.00 92.69 100 ARG A CA 1
ATOM 782 C C . ARG A 1 100 ? 7.175 -12.962 -4.591 1.00 92.69 100 ARG A C 1
ATOM 784 O O . ARG A 1 100 ? 8.335 -13.205 -4.899 1.00 92.69 100 ARG A O 1
ATOM 791 N N . GLU A 1 101 ? 6.142 -13.360 -5.329 1.00 94.50 101 GLU A N 1
ATOM 792 C CA . GLU A 1 101 ? 6.298 -14.125 -6.578 1.00 94.50 101 GLU A CA 1
ATOM 793 C C . GLU A 1 101 ? 7.137 -13.368 -7.619 1.00 94.50 101 GLU A C 1
ATOM 795 O O . GLU A 1 101 ? 8.004 -13.953 -8.271 1.00 94.50 101 GLU A O 1
ATOM 800 N N . TYR A 1 102 ? 6.948 -12.049 -7.741 1.00 93.50 102 TYR A N 1
ATOM 801 C CA . TYR A 1 102 ? 7.798 -11.213 -8.594 1.00 93.50 102 TYR A CA 1
ATOM 802 C C . TYR A 1 102 ? 9.250 -11.182 -8.101 1.00 93.50 102 TYR A C 1
ATOM 804 O O . TYR A 1 102 ? 10.166 -11.308 -8.913 1.00 93.50 102 TYR A O 1
ATOM 812 N N . ILE A 1 103 ? 9.489 -11.067 -6.791 1.00 91.12 103 ILE A N 1
ATOM 813 C CA . ILE A 1 103 ? 10.851 -11.149 -6.238 1.00 91.12 103 ILE A CA 1
ATOM 814 C C . ILE A 1 103 ? 11.484 -12.496 -6.584 1.00 91.12 103 ILE A C 1
ATOM 816 O O . ILE A 1 103 ? 12.612 -12.527 -7.059 1.00 91.12 103 ILE A O 1
ATOM 820 N N . GLU A 1 104 ? 10.773 -13.603 -6.378 1.00 91.81 104 GLU A N 1
ATOM 821 C CA . GLU A 1 104 ? 11.287 -14.950 -6.643 1.00 91.81 104 GLU A CA 1
ATOM 822 C C . GLU A 1 104 ? 11.616 -15.144 -8.131 1.00 91.81 104 GLU A C 1
ATOM 824 O O . GLU A 1 104 ? 12.697 -15.637 -8.470 1.00 91.81 104 GLU A O 1
ATOM 829 N N . ARG A 1 105 ? 10.731 -14.682 -9.023 1.00 90.88 105 ARG A N 1
ATOM 830 C CA . ARG A 1 105 ? 10.910 -14.761 -10.479 1.00 90.88 105 ARG A CA 1
ATOM 831 C C . ARG A 1 105 ? 12.081 -13.918 -10.982 1.00 90.88 105 ARG A C 1
ATOM 833 O O . ARG A 1 105 ? 12.796 -14.353 -11.882 1.00 90.88 105 ARG A O 1
ATOM 840 N N . TYR A 1 106 ? 12.279 -12.730 -10.416 1.00 86.81 106 TYR A N 1
ATOM 841 C CA . TYR A 1 106 ? 13.287 -11.765 -10.863 1.00 86.81 106 TYR A CA 1
ATOM 842 C C . TYR A 1 106 ? 14.465 -11.633 -9.891 1.00 86.81 106 TYR A C 1
ATOM 844 O O . TYR A 1 106 ? 15.217 -10.664 -9.968 1.00 86.81 106 TYR A O 1
ATOM 852 N N . LYS A 1 107 ? 14.671 -12.612 -9.000 1.00 85.44 107 LYS A N 1
ATOM 853 C CA . LYS A 1 107 ? 15.664 -12.544 -7.915 1.00 85.44 107 LYS A CA 1
ATOM 854 C C . LYS A 1 107 ? 17.062 -12.148 -8.394 1.00 85.44 107 LYS A C 1
ATOM 856 O O . LYS A 1 107 ? 17.679 -11.306 -7.766 1.00 85.44 107 LYS A O 1
ATOM 861 N N . ASN A 1 108 ? 17.493 -12.661 -9.550 1.00 82.81 108 ASN A N 1
ATOM 862 C CA . ASN A 1 108 ? 18.814 -12.396 -10.137 1.00 82.81 108 ASN A CA 1
ATOM 863 C C . ASN A 1 108 ? 18.987 -10.956 -10.668 1.00 82.81 108 ASN A C 1
ATOM 865 O O . ASN A 1 108 ? 20.090 -10.575 -11.040 1.00 82.81 108 ASN A O 1
ATOM 869 N N . TYR A 1 109 ? 17.901 -10.184 -10.763 1.00 71.94 109 TYR A N 1
ATOM 870 C CA . TYR A 1 109 ? 17.889 -8.789 -11.220 1.00 71.94 109 TYR A CA 1
ATOM 871 C C . TYR A 1 109 ? 17.581 -7.801 -10.085 1.00 71.94 109 TYR A C 1
ATOM 873 O O . TYR A 1 109 ? 17.864 -6.611 -10.201 1.00 71.94 109 TYR A O 1
ATOM 881 N N . VAL A 1 110 ? 16.953 -8.278 -9.007 1.00 70.94 110 VAL A N 1
ATOM 882 C CA . VAL A 1 110 ? 16.383 -7.447 -7.937 1.00 70.94 110 VAL A CA 1
ATOM 883 C C . VAL A 1 110 ? 17.213 -7.512 -6.653 1.00 70.94 110 VAL A C 1
ATOM 885 O O . VAL A 1 110 ? 17.235 -6.523 -5.913 1.00 70.94 110 VAL A O 1
ATOM 888 N N . ILE A 1 111 ? 17.891 -8.635 -6.396 1.00 66.94 111 ILE A N 1
ATOM 889 C CA . ILE A 1 111 ? 18.745 -8.897 -5.226 1.00 66.94 111 ILE A CA 1
ATOM 890 C C . ILE A 1 111 ? 20.182 -9.054 -5.712 1.00 66.94 111 ILE A C 1
ATOM 892 O O . ILE A 1 111 ? 21.029 -8.296 -5.192 1.00 66.94 111 ILE A O 1
#

Sequence (111 aa):
MQALLGEPFEQSLKNGDIEAHVATIEQFRNHVKELAGNPVLSDMIERIYDRTRVSMRRVALLPGRSEMGIKQYRALLDAMVRGDADEAERCVRELNASAREYIERYKNYVI

Secondary structure (DSSP, 8-state):
-TTTTSHHHHHHHHTT-HHHHHHHHHHHHHHHHHHHT-HHHHHHHHHHHHHHHHHHHHHHTSTTHHHHHHHHHHHHHHHHHTT-HHHHHHHHHHHHHHHHHHHHHTHHHH-

InterPro domains:
  IPR008920 Transcription regulator FadR/GntR, C-terminal [G3DSA:1.20.120.530] (1-108)
  IPR008920 Transcription regulator FadR/GntR, C-terminal [SSF48008] (9-105)
  IPR011711 GntR, C-terminal [PF07729] (9-95)